Protein AF-A0A963WR46-F1 (afdb_monomer_lite)

Foldseek 3Di:
DDDDDPDDPDDPDDDDDDDDDDDPDDPPDDDDPVVDDADFAQPDADDDPPDDPVVCPVVVVYDHHQQGPVRHGYHPPPPPDDPVVVVVLVVLLVVLVVVLVVVVVCCVVVVDVDADELVVCLNVQQVVLVVDDPPDDDDDDRHNPSND

Radius of gyration: 23.8 Å; chains: 1; bounding box: 68×49×42 Å

Secondary structure (DSSP, 8-state):
-PPPPS-----SSPPP-------S--TTSPP--TTS--PPTT-S----TT--GGGGTTGGGS----B-TTS-B-STT-----HHHHHHHHHHHHHHHHHHHHHHHHHHTTSSS-----TT-HHHHHHHHHHS-TT------TT-GGG-

pLDDT: mean 93.31, std 10.78, range [39.91, 98.62]

Structure (mmCIF, N/CA/C/O backbone):
data_AF-A0A963WR46-F1
#
_entry.id   AF-A0A963WR46-F1
#
loop_
_atom_site.group_PDB
_atom_site.id
_atom_site.type_symbol
_atom_site.label_atom_id
_atom_site.label_alt_id
_atom_site.label_comp_id
_atom_site.label_asym_id
_atom_site.label_entity_id
_atom_site.label_seq_id
_atom_site.pdbx_PDB_ins_code
_atom_site.Cartn_x
_atom_site.Cartn_y
_atom_site.Cartn_z
_atom_site.occupancy
_atom_site.B_iso_or_equiv
_atom_site.auth_seq_id
_atom_site.auth_comp_id
_atom_site.auth_asym_id
_atom_site.auth_atom_id
_atom_site.pdbx_PDB_model_num
ATOM 1 N N . MET A 1 1 ? 32.677 27.075 20.287 1.00 39.91 1 MET A N 1
ATOM 2 C CA . MET A 1 1 ? 33.167 26.805 18.921 1.00 39.91 1 MET A CA 1
ATOM 3 C C . MET A 1 1 ? 34.608 26.369 19.073 1.00 39.91 1 MET A C 1
ATOM 5 O O . MET A 1 1 ? 35.370 27.127 19.649 1.00 39.91 1 MET A O 1
ATOM 9 N N . ALA A 1 2 ? 34.935 25.121 18.740 1.00 45.97 2 ALA A N 1
ATOM 10 C CA . ALA A 1 2 ? 36.314 24.647 18.805 1.00 45.97 2 ALA A CA 1
ATOM 11 C C . ALA A 1 2 ? 36.990 24.978 17.471 1.00 45.97 2 ALA A C 1
ATOM 13 O O . ALA A 1 2 ? 36.489 24.560 16.425 1.00 45.97 2 ALA A O 1
ATOM 14 N N . ASP A 1 3 ? 38.069 25.756 17.521 1.00 59.03 3 ASP A N 1
ATOM 15 C CA . ASP A 1 3 ? 38.855 26.117 16.344 1.00 59.03 3 ASP A CA 1
ATOM 16 C C . ASP A 1 3 ? 39.491 24.874 15.713 1.00 59.03 3 ASP A C 1
ATOM 18 O O . ASP A 1 3 ? 40.048 24.007 16.393 1.00 59.03 3 ASP A O 1
ATOM 22 N N . ARG A 1 4 ? 39.374 24.775 14.386 1.00 56.84 4 ARG A N 1
ATOM 23 C CA . ARG A 1 4 ? 39.978 23.709 13.584 1.00 56.84 4 ARG A CA 1
ATOM 24 C C . ARG A 1 4 ? 41.453 24.071 13.347 1.00 56.84 4 ARG A C 1
ATOM 26 O O . ARG A 1 4 ? 41.710 25.195 12.928 1.00 56.84 4 ARG A O 1
ATOM 33 N N . PRO A 1 5 ? 42.417 23.158 13.566 1.00 58.06 5 PRO A N 1
ATOM 34 C CA . PRO A 1 5 ? 43.822 23.457 13.313 1.00 58.06 5 PRO A CA 1
ATOM 35 C C . PRO A 1 5 ? 44.056 23.695 11.815 1.00 58.06 5 PRO A C 1
ATOM 37 O O . PRO A 1 5 ? 43.728 22.848 10.979 1.00 58.06 5 PRO A O 1
ATOM 40 N N . GLU A 1 6 ? 44.609 24.861 11.485 1.00 58.84 6 GLU A N 1
ATOM 41 C CA . GLU A 1 6 ? 45.119 25.187 10.156 1.00 58.84 6 GLU A CA 1
ATOM 42 C C . GLU A 1 6 ? 46.412 24.403 9.909 1.00 58.84 6 GLU A C 1
ATOM 44 O O . GLU A 1 6 ? 47.399 24.572 10.622 1.00 58.84 6 GLU A O 1
ATOM 49 N N . GLY A 1 7 ? 46.409 23.529 8.900 1.00 61.94 7 GLY A N 1
ATOM 50 C CA . GLY A 1 7 ? 47.624 22.857 8.438 1.00 61.94 7 GLY A CA 1
ATOM 51 C C . GLY A 1 7 ? 47.498 21.344 8.301 1.00 61.94 7 GLY A C 1
ATOM 52 O O . GLY A 1 7 ? 48.087 20.587 9.065 1.00 61.94 7 GLY A O 1
ATOM 53 N N . ALA A 1 8 ? 46.800 20.889 7.263 1.00 56.31 8 ALA A N 1
ATOM 54 C CA . ALA A 1 8 ? 47.053 19.581 6.668 1.00 56.31 8 ALA A CA 1
ATOM 55 C C . ALA A 1 8 ? 47.158 19.783 5.154 1.00 56.31 8 ALA A C 1
ATOM 57 O O . ALA A 1 8 ? 46.289 20.417 4.557 1.00 56.31 8 ALA A O 1
ATOM 58 N N . ALA A 1 9 ? 48.255 19.304 4.562 1.00 60.59 9 ALA A N 1
ATOM 59 C CA . ALA A 1 9 ? 48.566 19.414 3.139 1.00 60.59 9 ALA A CA 1
ATOM 60 C C . ALA A 1 9 ? 47.334 19.136 2.261 1.00 60.59 9 ALA A C 1
ATOM 62 O O . ALA A 1 9 ? 46.598 18.181 2.521 1.00 60.59 9 ALA A O 1
ATOM 63 N N . SER A 1 10 ? 47.111 19.965 1.235 1.00 63.75 10 SER A N 1
ATOM 64 C CA . SER A 1 10 ? 45.966 19.848 0.329 1.00 63.75 10 SER A CA 1
ATOM 65 C C . SER A 1 10 ? 45.982 18.492 -0.379 1.00 63.75 10 SER A C 1
ATOM 67 O O . SER A 1 10 ? 46.637 18.292 -1.401 1.00 63.75 10 SER A O 1
ATOM 69 N N . SER A 1 11 ? 45.272 17.529 0.193 1.00 68.75 11 SER A N 1
ATOM 70 C CA . SER A 1 11 ? 44.935 16.277 -0.463 1.00 68.75 11 SER A CA 1
ATOM 71 C C . SER A 1 11 ? 44.103 16.608 -1.705 1.00 68.75 11 SER A C 1
ATOM 73 O O . SER A 1 11 ? 43.079 17.271 -1.584 1.00 68.75 11 SER A O 1
ATOM 75 N N . ASN A 1 12 ? 44.486 16.109 -2.886 1.00 78.00 12 ASN A N 1
ATOM 76 C CA . ASN A 1 12 ? 43.681 16.213 -4.120 1.00 78.00 12 ASN A CA 1
ATOM 77 C C . ASN A 1 12 ? 42.364 15.410 -4.059 1.00 78.00 12 ASN A C 1
ATOM 79 O O . ASN A 1 12 ? 41.667 15.272 -5.063 1.00 78.00 12 ASN A O 1
ATOM 83 N N . LYS A 1 13 ? 42.030 14.827 -2.902 1.00 79.25 13 LYS A N 1
ATOM 84 C CA . LYS A 1 13 ? 40.766 14.125 -2.693 1.00 79.25 13 LYS A CA 1
ATOM 85 C C . LYS A 1 13 ? 39.682 15.140 -2.322 1.00 79.25 13 LYS A C 1
ATOM 87 O O . LYS A 1 13 ? 39.943 16.002 -1.482 1.00 79.25 13 LYS A O 1
ATOM 92 N N . PRO A 1 14 ? 38.473 15.031 -2.897 1.00 83.94 14 PRO A N 1
ATOM 93 C CA . PRO A 1 14 ? 37.363 15.900 -2.532 1.00 83.94 14 PRO A CA 1
ATOM 94 C C . PRO A 1 14 ? 37.078 15.807 -1.029 1.00 83.94 14 PRO A C 1
ATOM 96 O O . PRO A 1 14 ? 37.208 14.740 -0.421 1.00 83.94 14 PRO A O 1
ATOM 99 N N . ALA A 1 15 ? 36.702 16.936 -0.428 1.00 88.94 15 ALA A N 1
ATOM 100 C CA . ALA A 1 15 ? 36.334 16.986 0.979 1.00 88.94 15 ALA A CA 1
ATOM 101 C C . ALA A 1 15 ? 35.103 16.103 1.238 1.00 88.94 15 ALA A C 1
ATOM 103 O O . ALA A 1 15 ? 34.137 16.133 0.475 1.00 88.94 15 ALA A O 1
ATOM 104 N N . LEU A 1 16 ? 35.134 15.328 2.325 1.00 94.56 16 LEU A N 1
ATOM 105 C CA . LEU A 1 16 ? 33.964 14.573 2.766 1.00 94.56 16 LEU A CA 1
ATOM 106 C C . LEU A 1 16 ? 32.850 15.545 3.166 1.00 94.56 16 LEU A C 1
ATOM 108 O O . LEU A 1 16 ? 33.100 16.529 3.864 1.00 94.56 16 LEU A O 1
ATOM 112 N N . ALA A 1 17 ? 31.624 15.237 2.756 1.00 94.06 17 ALA A N 1
ATOM 113 C CA . ALA A 1 17 ? 30.430 15.989 3.113 1.00 94.06 17 ALA A CA 1
ATOM 114 C C . ALA A 1 17 ? 29.368 15.050 3.697 1.00 94.06 17 ALA A C 1
ATOM 116 O O . ALA A 1 17 ? 29.250 13.895 3.285 1.00 94.06 17 ALA A O 1
ATOM 117 N N . LEU A 1 18 ? 28.590 15.558 4.656 1.00 96.88 18 LEU A N 1
ATOM 118 C CA . LEU A 1 18 ? 27.401 14.876 5.158 1.00 96.88 18 LEU A CA 1
ATOM 119 C C . LEU A 1 18 ? 26.282 15.028 4.127 1.00 96.88 18 LEU A C 1
ATOM 121 O O . LEU A 1 18 ? 25.880 16.146 3.813 1.00 96.88 18 LEU A O 1
ATOM 125 N N . HIS A 1 19 ? 25.765 13.911 3.628 1.00 96.50 19 HIS A N 1
ATOM 126 C CA . HIS A 1 19 ? 24.568 13.908 2.799 1.00 96.50 19 HIS A CA 1
ATOM 127 C C . HIS A 1 19 ? 23.331 13.686 3.674 1.00 96.50 19 HIS A C 1
ATOM 129 O O . HIS A 1 19 ? 23.247 12.685 4.385 1.00 96.50 19 HIS A O 1
ATOM 135 N N . VAL A 1 20 ? 22.373 14.613 3.611 1.00 97.44 20 VAL A N 1
ATOM 136 C CA . VAL A 1 20 ? 21.059 14.492 4.253 1.00 97.44 20 VAL A CA 1
ATOM 137 C C . VAL A 1 20 ? 20.015 14.389 3.138 1.00 97.44 20 VAL A C 1
ATOM 139 O O . VAL A 1 20 ? 19.862 15.355 2.391 1.00 97.44 20 VAL A O 1
ATOM 142 N N . PRO A 1 21 ? 19.321 13.247 2.974 1.00 96.12 21 PRO A N 1
ATOM 143 C CA . PRO A 1 21 ? 18.265 13.122 1.978 1.00 96.12 21 PRO A CA 1
ATOM 144 C C . PRO A 1 21 ? 17.130 14.103 2.255 1.00 96.12 21 PRO A C 1
ATOM 146 O O . PRO A 1 21 ? 16.641 14.210 3.381 1.00 96.12 21 PRO A O 1
ATOM 149 N N . GLU A 1 22 ? 16.678 14.782 1.209 1.00 95.38 22 GLU A N 1
ATOM 150 C CA . GLU A 1 22 ? 15.556 15.707 1.281 1.00 95.38 22 GLU A CA 1
ATOM 151 C C . GLU A 1 22 ? 14.401 15.227 0.396 1.00 95.38 22 GLU A C 1
ATOM 153 O O . GLU A 1 22 ? 14.637 14.634 -0.662 1.00 95.38 22 GLU A O 1
ATOM 158 N N . PRO A 1 23 ? 13.139 15.467 0.797 1.00 94.69 23 PRO A N 1
ATOM 159 C CA . PRO A 1 23 ? 12.014 15.255 -0.099 1.00 94.69 23 PRO A CA 1
ATOM 160 C C . PRO A 1 23 ? 12.148 16.167 -1.322 1.00 94.69 23 PRO A C 1
ATOM 162 O O . PRO A 1 23 ? 12.548 17.324 -1.204 1.00 94.69 23 PRO A O 1
AT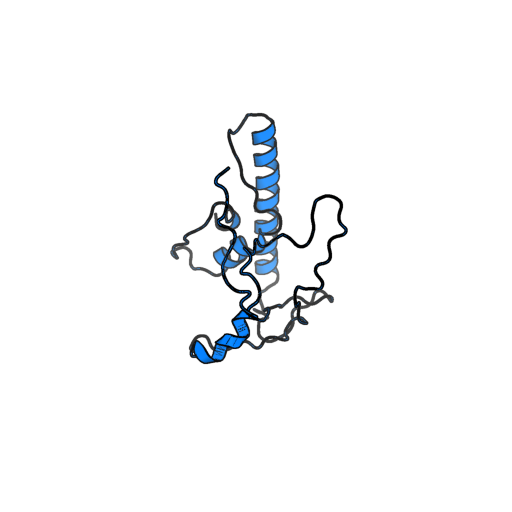OM 165 N N . LYS A 1 24 ? 11.764 15.650 -2.493 1.00 94.00 24 LYS A N 1
ATOM 166 C CA . LYS A 1 24 ? 11.882 16.367 -3.775 1.00 94.00 24 LYS A CA 1
ATOM 167 C C . LYS A 1 24 ? 11.035 17.639 -3.857 1.00 94.00 24 LYS A C 1
ATOM 169 O O . LYS A 1 24 ? 11.377 18.527 -4.625 1.00 94.00 24 LYS A O 1
ATOM 174 N N . TYR A 1 25 ? 9.948 17.699 -3.088 1.00 96.44 25 TYR A N 1
ATOM 175 C CA . TYR A 1 25 ? 8.982 18.797 -3.095 1.00 96.44 25 TYR A CA 1
ATOM 176 C C . TYR A 1 25 ? 8.630 19.194 -1.658 1.00 96.44 25 TYR A C 1
ATOM 178 O O . TYR A 1 25 ? 8.505 18.339 -0.773 1.00 96.44 25 TYR A O 1
ATOM 186 N N . ARG A 1 26 ? 8.462 20.493 -1.426 1.00 96.19 26 ARG A N 1
ATOM 187 C CA . ARG A 1 26 ? 8.093 21.129 -0.156 1.00 96.19 26 ARG A CA 1
ATOM 188 C C . ARG A 1 26 ? 6.724 21.820 -0.281 1.00 96.19 26 ARG A C 1
ATOM 190 O O . ARG A 1 26 ? 6.200 21.967 -1.384 1.00 96.19 26 ARG A O 1
ATOM 197 N N . PRO A 1 27 ? 6.101 22.244 0.837 1.00 97.38 27 PRO A N 1
ATOM 198 C CA . PRO A 1 27 ? 4.863 23.016 0.775 1.00 97.38 27 PRO A CA 1
ATOM 199 C C . PRO A 1 27 ? 5.030 24.281 -0.080 1.00 97.38 27 PRO A C 1
ATOM 201 O O . PRO A 1 27 ? 5.858 25.130 0.237 1.00 97.38 27 PRO A O 1
ATOM 204 N N . GLY A 1 28 ? 4.226 24.400 -1.138 1.00 95.81 28 GLY A N 1
ATOM 205 C CA . GLY A 1 28 ? 4.290 25.501 -2.107 1.00 95.81 28 GLY A CA 1
ATOM 206 C C . GLY A 1 28 ? 4.869 25.111 -3.469 1.00 95.81 28 GLY A C 1
ATOM 207 O O . GLY A 1 28 ? 4.614 25.816 -4.442 1.00 95.81 28 GLY A O 1
ATOM 208 N N . ASP A 1 29 ? 5.566 23.978 -3.565 1.00 96.69 29 ASP A N 1
ATOM 209 C CA . ASP A 1 29 ? 6.107 23.488 -4.833 1.00 96.69 29 ASP A CA 1
ATOM 210 C C . ASP A 1 29 ? 5.029 22.799 -5.682 1.00 96.69 29 ASP A C 1
ATOM 212 O O . ASP A 1 29 ? 4.092 22.180 -5.168 1.00 96.69 29 ASP A O 1
ATOM 216 N N . ALA A 1 30 ? 5.202 22.844 -7.005 1.00 96.00 30 ALA A N 1
ATOM 217 C CA . ALA A 1 30 ? 4.479 21.960 -7.909 1.00 96.00 30 ALA A CA 1
ATOM 218 C C . ALA A 1 30 ? 5.078 20.548 -7.819 1.00 96.00 30 ALA A C 1
ATOM 220 O O . ALA A 1 30 ? 6.266 20.352 -8.075 1.00 96.00 30 ALA A O 1
ATOM 221 N N . VAL A 1 31 ? 4.256 19.569 -7.444 1.00 96.31 31 VAL A N 1
ATOM 222 C CA . VAL A 1 31 ? 4.690 18.179 -7.268 1.00 96.31 31 VAL A CA 1
ATOM 223 C C . VAL A 1 31 ? 4.763 17.466 -8.617 1.00 96.31 31 VAL A C 1
ATOM 225 O O . VAL A 1 31 ? 3.809 17.514 -9.390 1.00 96.31 31 VAL A O 1
ATOM 228 N N . ASP A 1 32 ? 5.865 16.755 -8.863 1.00 95.12 32 ASP A N 1
ATOM 229 C CA . ASP A 1 32 ? 6.053 15.912 -10.045 1.00 95.12 32 ASP A CA 1
ATOM 230 C C . ASP A 1 32 ? 6.472 14.473 -9.667 1.00 95.12 32 ASP A C 1
ATOM 232 O O . ASP A 1 32 ? 7.494 14.205 -9.032 1.00 95.12 32 ASP A O 1
ATOM 236 N N . TYR A 1 33 ? 5.658 13.502 -10.073 1.00 95.06 33 TYR A N 1
ATOM 237 C CA . TYR A 1 33 ? 5.892 12.083 -9.809 1.00 95.06 33 TYR A CA 1
ATOM 238 C C . TYR A 1 33 ? 6.556 11.348 -10.983 1.00 95.06 33 TYR A C 1
ATOM 240 O O . TYR A 1 33 ? 6.675 10.130 -10.924 1.00 95.06 33 TYR A O 1
ATOM 248 N N . SER A 1 34 ? 7.048 12.057 -12.007 1.00 94.31 34 SER A N 1
ATOM 249 C CA . SER A 1 34 ? 7.715 11.492 -13.199 1.00 94.31 34 SER A CA 1
ATOM 250 C C . SER A 1 34 ? 8.894 10.5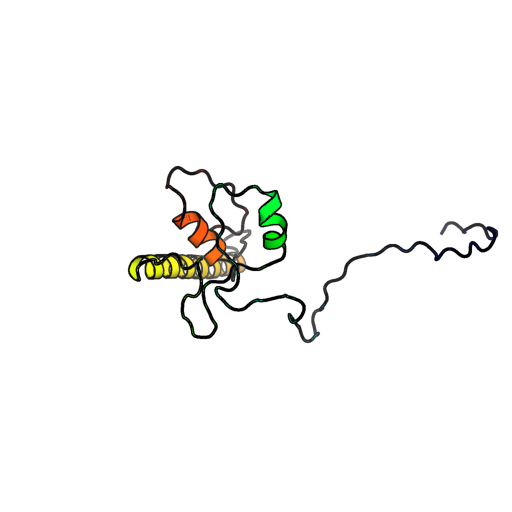61 -12.895 1.00 94.31 34 SER A C 1
ATOM 252 O O . SER A 1 34 ? 9.266 9.716 -13.703 1.00 94.31 34 SER A O 1
ATOM 254 N N . HIS A 1 35 ? 9.482 10.697 -11.709 1.00 91.69 35 HIS A N 1
ATOM 255 C CA . HIS A 1 35 ? 10.556 9.843 -11.225 1.00 91.69 35 HIS A CA 1
ATOM 256 C C . HIS A 1 35 ? 10.102 8.443 -10.785 1.00 91.69 35 HIS A C 1
ATOM 258 O O . HIS A 1 35 ? 10.952 7.587 -10.543 1.00 91.69 35 HIS A O 1
ATOM 264 N N . LEU A 1 36 ? 8.798 8.223 -10.608 1.00 93.56 36 LEU A N 1
ATOM 265 C CA . LEU A 1 36 ? 8.233 6.903 -10.370 1.00 93.56 36 LEU A CA 1
ATOM 266 C C . LEU A 1 36 ? 8.066 6.207 -11.721 1.00 93.56 36 LEU A C 1
ATOM 268 O O . LEU A 1 36 ? 7.324 6.673 -12.583 1.00 93.56 36 LEU A O 1
ATOM 272 N N . ASN A 1 37 ? 8.745 5.078 -11.903 1.00 92.44 37 ASN A N 1
ATOM 273 C CA . ASN A 1 37 ? 8.567 4.255 -13.092 1.00 92.44 37 ASN A CA 1
ATOM 274 C C . ASN A 1 37 ? 7.261 3.457 -12.970 1.00 92.44 37 ASN A C 1
ATOM 276 O O . ASN A 1 37 ? 7.218 2.442 -12.277 1.00 92.44 37 ASN A O 1
ATOM 280 N N . ILE A 1 38 ? 6.197 3.936 -13.615 1.00 95.06 38 ILE A N 1
ATOM 281 C CA . ILE A 1 38 ? 4.895 3.263 -13.647 1.00 95.06 38 ILE A CA 1
ATOM 282 C C . ILE A 1 38 ? 4.740 2.583 -15.018 1.00 95.06 38 ILE A C 1
ATOM 284 O O . ILE A 1 38 ? 4.475 3.271 -16.004 1.00 95.06 38 ILE A O 1
ATOM 288 N N . PRO A 1 39 ? 4.910 1.252 -15.118 1.00 94.94 39 PRO A N 1
ATOM 289 C CA . PRO A 1 39 ? 4.729 0.524 -16.365 1.00 94.94 39 PRO A CA 1
ATOM 290 C C . PRO A 1 39 ? 3.257 0.459 -16.795 1.00 94.94 39 PRO A C 1
ATOM 292 O O . PRO A 1 39 ? 2.320 0.695 -16.019 1.00 94.94 39 PRO A O 1
ATOM 295 N N . GLU A 1 40 ? 3.058 0.073 -18.055 1.00 96.06 40 GLU A N 1
ATOM 296 C CA . GLU A 1 40 ? 1.748 -0.330 -18.561 1.00 96.06 40 GLU A CA 1
ATOM 297 C C . GLU A 1 40 ? 1.190 -1.507 -17.751 1.00 96.06 40 GLU A C 1
ATOM 299 O O . GLU A 1 40 ? 1.926 -2.384 -17.283 1.00 96.06 40 GLU A O 1
ATOM 304 N N . ALA A 1 41 ? -0.131 -1.527 -17.587 1.00 97.88 41 ALA A N 1
ATOM 305 C CA . ALA A 1 41 ? -0.801 -2.622 -16.907 1.00 97.88 41 ALA A CA 1
ATOM 306 C C . ALA A 1 41 ? -0.554 -3.951 -17.638 1.00 97.88 41 ALA A C 1
ATOM 308 O O . ALA A 1 41 ? -0.590 -4.030 -18.862 1.00 97.88 41 ALA A O 1
ATOM 309 N N . GLY A 1 42 ? -0.294 -5.005 -16.871 1.00 97.06 42 GLY A N 1
ATOM 310 C CA . GLY A 1 42 ? -0.039 -6.348 -17.371 1.00 97.06 42 GLY A CA 1
ATOM 311 C C . GLY A 1 42 ? 1.371 -6.593 -17.910 1.00 97.06 42 GLY A C 1
ATOM 312 O O . GLY A 1 42 ? 1.648 -7.714 -18.329 1.00 97.06 42 GLY A O 1
ATOM 313 N N . LYS A 1 43 ? 2.263 -5.590 -17.889 1.00 96.44 43 LYS A N 1
ATOM 314 C CA . LYS A 1 43 ? 3.627 -5.714 -18.427 1.00 96.44 43 LYS A CA 1
ATOM 315 C C . LYS A 1 43 ? 4.500 -6.701 -17.648 1.00 96.44 43 LYS A C 1
ATOM 317 O O . LYS A 1 43 ? 5.283 -7.428 -18.256 1.00 96.44 43 LYS A O 1
ATOM 322 N N . GLN A 1 44 ? 4.390 -6.718 -16.321 1.00 96.25 44 GLN A N 1
ATOM 323 C CA . GLN A 1 44 ? 5.195 -7.608 -15.488 1.00 96.25 44 GLN A CA 1
ATOM 324 C C . GLN A 1 44 ? 4.680 -9.048 -15.590 1.00 96.25 44 GLN A C 1
ATOM 326 O O . GLN A 1 44 ? 3.481 -9.303 -15.446 1.00 96.25 44 GLN A O 1
ATOM 331 N N . ALA A 1 45 ? 5.590 -9.996 -15.817 1.00 95.62 45 ALA A N 1
ATOM 332 C CA . ALA A 1 45 ? 5.264 -11.418 -15.826 1.00 95.62 45 ALA A CA 1
ATOM 333 C C . ALA A 1 45 ? 4.779 -11.883 -14.442 1.00 95.62 45 ALA A C 1
ATOM 335 O O . ALA A 1 45 ? 5.080 -11.255 -13.428 1.00 95.62 45 ALA A O 1
ATOM 336 N N . ARG A 1 46 ? 4.044 -12.995 -14.398 1.00 96.75 46 ARG A N 1
ATOM 337 C CA . ARG A 1 46 ? 3.682 -13.679 -13.154 1.00 96.75 46 ARG A CA 1
ATOM 338 C C . ARG A 1 46 ? 4.515 -14.956 -13.055 1.00 96.75 46 ARG A C 1
ATOM 340 O O . ARG A 1 46 ? 4.240 -15.879 -13.820 1.00 96.75 46 ARG A O 1
ATOM 347 N N . PRO A 1 47 ? 5.553 -14.991 -12.209 1.00 96.50 47 PRO A N 1
ATOM 348 C CA . PRO A 1 47 ? 6.340 -16.192 -12.015 1.00 96.50 47 PRO A CA 1
ATOM 349 C C . PRO A 1 47 ? 5.533 -17.212 -11.203 1.00 96.50 47 PRO A C 1
ATOM 351 O O . PRO A 1 47 ? 4.546 -16.861 -10.552 1.00 96.50 47 PRO A O 1
ATOM 354 N N . ASP A 1 48 ? 5.962 -18.467 -11.264 1.00 96.94 48 ASP A N 1
ATOM 355 C CA . ASP A 1 48 ? 5.430 -19.538 -10.424 1.00 96.94 48 ASP A CA 1
ATOM 356 C C . ASP A 1 48 ? 5.751 -19.270 -8.945 1.00 96.94 48 ASP A C 1
ATOM 358 O O . ASP A 1 48 ? 6.804 -18.712 -8.628 1.00 96.94 48 ASP A O 1
ATOM 362 N N . GLU A 1 49 ? 4.868 -19.665 -8.031 1.00 95.69 49 GLU A N 1
ATOM 363 C CA . GLU A 1 49 ? 5.066 -19.503 -6.586 1.00 95.69 49 GLU A CA 1
ATOM 364 C C . GLU A 1 49 ? 6.305 -20.229 -6.036 1.00 95.69 49 GLU A C 1
ATOM 366 O O . GLU A 1 49 ? 6.782 -19.894 -4.952 1.00 95.69 49 GLU A O 1
ATOM 371 N N . THR A 1 50 ? 6.845 -21.198 -6.779 1.00 97.69 50 THR A N 1
ATOM 372 C CA . THR A 1 50 ? 8.045 -21.963 -6.418 1.00 97.69 50 THR A CA 1
ATOM 373 C C . THR A 1 50 ? 9.342 -21.417 -7.024 1.00 97.69 50 THR A C 1
ATOM 375 O O . THR A 1 50 ? 10.402 -22.017 -6.838 1.00 97.69 50 THR A O 1
ATOM 378 N N . VAL A 1 51 ? 9.288 -20.284 -7.735 1.00 97.62 51 VAL A N 1
ATOM 379 C CA . VAL A 1 51 ? 10.456 -19.653 -8.369 1.00 97.62 51 VAL A CA 1
ATOM 380 C C . VAL A 1 51 ? 11.573 -19.345 -7.363 1.00 97.62 51 VAL A C 1
ATOM 382 O O . VAL A 1 51 ? 11.340 -18.862 -6.253 1.00 97.62 51 VAL A O 1
ATOM 385 N N . GLU A 1 52 ? 12.821 -19.567 -7.773 1.00 97.81 52 GLU A N 1
ATOM 386 C CA . GLU A 1 52 ? 13.983 -19.225 -6.955 1.00 97.81 52 GLU A CA 1
ATOM 387 C C . GLU A 1 52 ? 14.088 -17.699 -6.748 1.00 97.81 52 GLU A C 1
ATOM 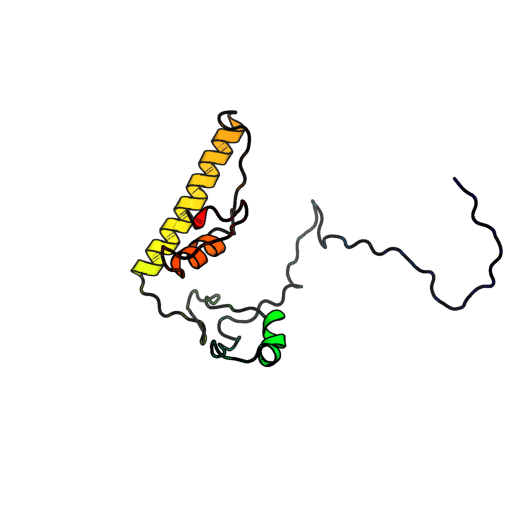389 O O . GLU A 1 52 ? 14.046 -16.940 -7.722 1.00 97.81 52 GLU A O 1
ATOM 394 N N . PRO A 1 53 ? 14.336 -17.205 -5.517 1.00 97.00 53 PRO A N 1
ATOM 395 C CA . PRO A 1 53 ? 14.372 -15.766 -5.228 1.00 97.00 53 PRO A CA 1
ATOM 396 C C . PRO A 1 53 ? 15.345 -14.957 -6.099 1.00 97.00 53 PRO A C 1
ATOM 398 O O . PRO A 1 53 ? 15.091 -13.800 -6.429 1.00 97.00 53 PRO A O 1
ATOM 401 N N . LYS A 1 54 ? 16.464 -15.567 -6.508 1.00 97.12 54 LYS A N 1
ATOM 402 C CA . LYS A 1 54 ? 17.455 -14.938 -7.400 1.00 97.12 54 LYS A CA 1
ATOM 403 C C . LYS A 1 54 ? 16.882 -14.589 -8.780 1.00 97.12 54 LYS A C 1
ATOM 405 O O . LYS A 1 54 ? 17.369 -13.656 -9.412 1.00 97.12 54 LYS A O 1
ATOM 410 N N . GLU A 1 55 ? 15.874 -15.323 -9.247 1.00 96.69 55 GLU A N 1
ATOM 411 C CA . GLU A 1 55 ? 15.271 -15.151 -10.574 1.00 96.69 55 GLU A CA 1
ATOM 412 C C . GLU A 1 55 ? 14.256 -14.001 -10.596 1.00 96.69 55 GLU A C 1
ATOM 414 O O . GLU A 1 55 ? 14.027 -13.399 -11.642 1.00 96.69 55 GLU A O 1
ATOM 419 N N . ILE A 1 56 ? 13.720 -13.630 -9.429 1.00 96.56 56 ILE A N 1
ATOM 420 C CA . ILE A 1 56 ? 12.790 -12.505 -9.256 1.00 96.56 56 ILE A CA 1
ATOM 421 C C . ILE A 1 56 ? 13.463 -11.243 -8.700 1.00 96.56 56 ILE A C 1
ATOM 423 O O . ILE A 1 56 ? 12.787 -10.273 -8.372 1.00 96.56 56 ILE A O 1
ATOM 427 N N . ALA A 1 57 ? 14.797 -11.200 -8.626 1.00 96.31 57 ALA A N 1
ATOM 428 C CA . ALA A 1 57 ? 15.521 -10.039 -8.100 1.00 96.31 57 ALA A CA 1
ATOM 429 C C . ALA A 1 57 ? 15.196 -8.739 -8.861 1.00 96.31 57 ALA A C 1
ATOM 431 O O . ALA A 1 57 ? 15.101 -7.670 -8.261 1.00 96.31 57 ALA A O 1
ATOM 432 N N . SER A 1 58 ? 14.980 -8.824 -10.176 1.00 94.19 58 SER A N 1
ATOM 433 C CA . SER A 1 58 ? 14.574 -7.682 -11.001 1.00 94.19 58 SER A CA 1
ATOM 434 C C . SER A 1 58 ? 13.146 -7.200 -10.715 1.00 94.19 58 SER A C 1
ATOM 436 O O . SER A 1 58 ? 12.869 -6.018 -10.900 1.00 94.19 58 SER A O 1
ATOM 438 N N . PHE A 1 59 ? 12.258 -8.068 -10.220 1.00 94.25 59 PHE A N 1
ATOM 439 C CA . PHE A 1 59 ? 10.844 -7.757 -9.975 1.00 94.25 59 PHE A CA 1
ATOM 440 C C . PHE A 1 59 ? 10.687 -6.765 -8.819 1.00 94.25 59 PHE A C 1
ATOM 442 O O . PHE A 1 59 ? 9.781 -5.939 -8.834 1.00 94.25 59 PHE A O 1
ATOM 449 N N . ALA A 1 60 ? 11.619 -6.778 -7.859 1.00 93.88 60 ALA A N 1
ATOM 450 C CA . ALA A 1 60 ? 11.667 -5.813 -6.759 1.00 93.88 60 ALA A CA 1
ATOM 451 C C . ALA A 1 60 ? 11.887 -4.356 -7.222 1.00 93.88 60 ALA A C 1
ATOM 453 O O . ALA A 1 60 ? 11.657 -3.426 -6.450 1.00 93.88 60 ALA A O 1
ATOM 454 N N . TYR A 1 61 ? 12.336 -4.158 -8.465 1.00 94.38 61 TYR A N 1
ATOM 455 C CA . TYR A 1 61 ? 12.571 -2.848 -9.076 1.00 94.38 61 TYR A CA 1
ATOM 456 C C . TYR A 1 61 ? 11.552 -2.509 -10.177 1.00 94.38 61 TYR A C 1
ATOM 458 O O . TYR A 1 61 ? 11.734 -1.528 -10.899 1.00 94.38 61 TYR A O 1
ATOM 466 N N . ASP A 1 62 ? 10.490 -3.307 -10.307 1.00 94.81 62 ASP A N 1
ATOM 467 C CA . ASP A 1 62 ? 9.379 -3.098 -11.238 1.00 94.81 62 ASP A CA 1
ATOM 468 C C . ASP A 1 62 ? 8.037 -3.050 -10.475 1.00 94.81 62 ASP A C 1
ATOM 470 O O . ASP A 1 62 ? 7.991 -3.221 -9.257 1.00 94.81 62 ASP A O 1
ATOM 474 N N . LEU A 1 63 ? 6.925 -2.795 -11.171 1.00 96.38 63 LEU A N 1
ATOM 475 C CA . LEU A 1 63 ? 5.592 -2.681 -10.571 1.00 96.38 63 LEU A CA 1
ATOM 476 C C . LEU A 1 63 ? 4.597 -3.680 -11.169 1.00 96.38 63 LEU A C 1
ATOM 478 O O . LEU A 1 63 ? 4.351 -3.692 -12.378 1.00 96.38 63 LEU A O 1
ATOM 482 N N . ILE A 1 64 ? 3.972 -4.485 -10.305 1.00 96.81 64 ILE A N 1
ATOM 483 C CA . ILE A 1 64 ? 2.837 -5.323 -10.695 1.00 96.81 64 ILE A CA 1
ATOM 484 C C . ILE A 1 64 ? 1.606 -4.423 -10.771 1.00 96.81 64 ILE A C 1
ATOM 486 O O . ILE A 1 64 ? 1.170 -3.850 -9.773 1.00 96.81 64 ILE A O 1
ATOM 490 N N . ARG A 1 65 ? 1.030 -4.307 -11.967 1.00 97.62 65 ARG A N 1
ATOM 491 C CA . ARG A 1 65 ? -0.159 -3.496 -12.233 1.00 97.62 65 ARG A CA 1
ATOM 492 C C . ARG A 1 65 ? -1.131 -4.285 -13.099 1.00 97.62 65 ARG A C 1
ATOM 494 O O . ARG A 1 65 ? -0.741 -4.746 -14.163 1.00 97.62 65 ARG A O 1
ATOM 501 N N . VAL A 1 66 ? -2.387 -4.410 -12.667 1.00 97.81 66 VAL A N 1
ATOM 502 C CA . VAL A 1 66 ? -3.435 -5.154 -13.400 1.00 97.81 66 VAL A CA 1
ATOM 503 C C . VAL A 1 66 ? -4.420 -4.220 -14.098 1.00 97.81 66 VAL A C 1
ATOM 505 O O . VAL A 1 66 ? -4.741 -4.434 -15.262 1.00 97.81 66 VAL A O 1
ATOM 508 N N . LEU A 1 67 ? -4.899 -3.180 -13.412 1.00 97.31 67 LEU A N 1
ATOM 509 C CA . LEU A 1 67 ? -5.882 -2.252 -13.972 1.00 97.31 67 LEU A CA 1
ATOM 510 C C . LEU A 1 67 ? -5.193 -1.199 -14.856 1.00 97.31 67 LEU A C 1
ATOM 512 O O . LEU A 1 67 ? -4.329 -0.445 -14.388 1.00 97.31 67 LEU A O 1
ATOM 516 N N . GLY A 1 68 ? -5.570 -1.173 -16.135 1.00 96.88 68 GLY A N 1
ATOM 517 C CA . GLY A 1 68 ? -5.106 -0.198 -17.122 1.00 96.88 68 GLY A CA 1
ATOM 518 C C . GLY A 1 68 ? -5.882 1.117 -17.076 1.00 96.88 68 GLY A C 1
ATOM 519 O O . GLY A 1 68 ? -6.906 1.231 -16.402 1.00 96.88 68 GLY A O 1
ATOM 520 N N . ASP A 1 69 ? -5.409 2.108 -17.832 1.00 96.38 69 ASP A N 1
ATOM 521 C CA . ASP A 1 69 ? -6.074 3.418 -17.953 1.00 96.38 69 ASP A CA 1
ATOM 522 C C . ASP A 1 69 ? -7.418 3.330 -18.706 1.00 96.38 69 ASP A C 1
ATOM 524 O O . ASP A 1 69 ? -8.249 4.233 -18.638 1.00 96.38 69 ASP A O 1
ATOM 528 N N . ASP A 1 70 ? -7.670 2.206 -19.382 1.00 97.06 70 ASP A N 1
ATOM 529 C CA . ASP A 1 70 ? -8.944 1.855 -20.012 1.00 97.06 70 ASP A CA 1
ATOM 530 C C . ASP A 1 70 ? -9.957 1.219 -19.039 1.00 97.06 70 ASP A C 1
ATOM 532 O O . ASP A 1 70 ? -11.045 0.814 -19.456 1.00 97.06 70 ASP A O 1
ATOM 536 N N . ASN A 1 71 ? -9.619 1.142 -17.747 1.00 95.31 71 ASN A N 1
ATOM 537 C CA . ASN A 1 71 ? -10.398 0.487 -16.693 1.00 95.31 71 ASN A CA 1
ATOM 538 C C . ASN A 1 71 ? -10.637 -1.013 -16.934 1.00 95.31 71 ASN A C 1
ATOM 540 O O . ASN A 1 71 ? -11.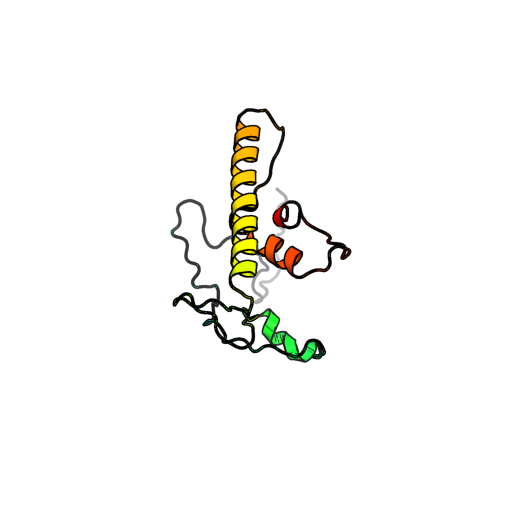634 -1.568 -16.463 1.00 95.31 71 ASN A O 1
ATOM 544 N N . ARG A 1 72 ? -9.737 -1.688 -17.659 1.00 96.31 72 ARG A N 1
ATOM 545 C CA . ARG A 1 72 ? -9.772 -3.143 -17.855 1.00 96.31 72 ARG A CA 1
ATOM 546 C C . ARG A 1 72 ? -8.594 -3.820 -17.168 1.00 96.31 72 ARG A C 1
ATOM 548 O O . ARG A 1 72 ? -7.575 -3.192 -16.888 1.00 96.31 72 ARG A O 1
ATOM 555 N N . ALA A 1 73 ? -8.765 -5.102 -16.859 1.00 97.38 73 ALA A N 1
ATOM 556 C CA . ALA A 1 73 ? -7.706 -5.934 -16.310 1.00 97.38 73 ALA A CA 1
ATOM 557 C C . ALA A 1 73 ? -6.804 -6.458 -17.437 1.00 97.38 73 ALA A C 1
ATOM 559 O O . ALA A 1 73 ? -7.301 -6.929 -18.463 1.00 97.38 73 ALA A O 1
ATOM 560 N N . HIS A 1 74 ? -5.489 -6.385 -17.231 1.00 97.75 74 HIS A N 1
ATOM 561 C CA . HIS A 1 74 ? -4.471 -6.767 -18.209 1.00 97.75 74 HIS A CA 1
ATOM 562 C C . HIS A 1 74 ? -3.432 -7.715 -17.612 1.00 97.75 74 HIS A C 1
ATOM 564 O O . HIS A 1 74 ? -3.105 -7.655 -16.425 1.00 97.75 74 HIS A O 1
ATOM 570 N N . GLY A 1 75 ? -2.853 -8.539 -18.486 1.00 97.19 75 GLY A N 1
ATOM 571 C CA . GLY A 1 75 ? -1.694 -9.375 -18.187 1.00 97.19 75 GLY A CA 1
ATOM 572 C C . GLY A 1 75 ? -1.965 -10.593 -17.297 1.00 97.19 75 GLY A C 1
ATOM 573 O O . GLY A 1 75 ? -3.110 -10.922 -16.983 1.00 97.19 75 GLY A O 1
ATOM 574 N N . PRO A 1 76 ? -0.892 -11.297 -16.902 1.00 97.38 76 PRO A N 1
ATOM 575 C CA . PRO A 1 76 ? -0.983 -12.601 -16.241 1.00 97.38 76 PRO A CA 1
ATOM 576 C C . PRO A 1 76 ? -1.379 -12.518 -14.756 1.00 97.38 76 PRO A C 1
ATOM 578 O O . PRO A 1 76 ? -1.680 -13.533 -14.128 1.00 97.38 76 PRO A O 1
ATOM 581 N N . TRP A 1 77 ? -1.379 -11.311 -14.189 1.00 97.44 77 TRP A N 1
ATOM 582 C CA . TRP A 1 77 ? -1.766 -11.048 -12.805 1.00 97.44 77 TRP A CA 1
ATOM 583 C C . TRP A 1 77 ? -3.265 -10.796 -12.618 1.00 97.44 77 TRP A C 1
ATOM 585 O O . TRP A 1 77 ? -3.696 -10.650 -11.479 1.00 97.44 77 TRP A O 1
ATOM 595 N N . ASP A 1 78 ? -4.065 -10.757 -13.691 1.00 97.25 78 ASP A N 1
ATOM 596 C CA . ASP A 1 78 ? -5.523 -10.670 -13.574 1.00 97.25 78 ASP A CA 1
ATOM 597 C C . ASP A 1 78 ? -6.073 -11.895 -12.811 1.00 97.25 78 ASP A C 1
ATOM 599 O O . ASP A 1 78 ? -5.991 -13.017 -13.325 1.00 97.25 78 ASP A O 1
ATOM 603 N N . PRO A 1 79 ? -6.642 -11.708 -11.603 1.00 94.12 79 PRO A N 1
ATOM 604 C CA . PRO A 1 79 ? -7.089 -12.810 -10.758 1.00 94.12 79 PRO A CA 1
ATOM 605 C C . PRO A 1 79 ? -8.403 -13.446 -11.233 1.00 94.12 79 PRO A C 1
ATOM 607 O O . PRO A 1 79 ? -8.824 -14.442 -10.652 1.00 94.12 79 PRO A O 1
ATOM 610 N N . LYS A 1 80 ? -9.065 -12.886 -12.260 1.00 96.19 80 LYS A N 1
ATOM 611 C CA . LYS A 1 80 ? -10.347 -13.381 -12.796 1.00 96.19 80 LYS A CA 1
ATOM 612 C C . LYS A 1 80 ? -11.447 -13.503 -11.733 1.00 96.19 80 LYS A C 1
ATOM 614 O O . LYS A 1 80 ? -12.290 -14.394 -11.808 1.00 96.19 80 LYS A O 1
ATOM 619 N N . LEU A 1 81 ? -11.442 -12.592 -10.758 1.00 95.94 81 LEU A N 1
ATOM 620 C CA . LEU A 1 81 ? -12.474 -12.519 -9.724 1.00 95.94 81 LEU A CA 1
ATOM 621 C C . LEU A 1 81 ? -13.830 -12.178 -10.341 1.00 95.94 81 LEU A C 1
ATOM 623 O O . LEU A 1 81 ? -13.927 -11.370 -11.270 1.00 95.94 81 LEU A O 1
ATOM 627 N N . ASP A 1 82 ? -14.887 -12.765 -9.792 1.00 97.19 82 ASP A N 1
ATOM 628 C CA . ASP A 1 82 ? -16.246 -12.428 -10.179 1.00 97.19 82 ASP A CA 1
ATOM 629 C C . ASP A 1 82 ? -16.637 -11.021 -9.686 1.00 97.19 82 ASP A C 1
ATOM 631 O O . ASP A 1 82 ? -16.050 -10.438 -8.766 1.00 97.19 82 ASP A O 1
ATOM 635 N N . ALA A 1 83 ? -17.668 -10.460 -10.315 1.00 97.12 83 ALA A N 1
ATOM 636 C CA . ALA A 1 83 ? -18.106 -9.101 -10.031 1.00 97.12 83 ALA A CA 1
ATOM 637 C C . ALA A 1 83 ? -18.634 -8.914 -8.597 1.00 97.12 83 ALA A C 1
ATOM 639 O O . ALA A 1 83 ? -18.545 -7.805 -8.067 1.00 97.12 83 ALA A O 1
ATOM 640 N N . ASP A 1 84 ? -19.185 -9.948 -7.962 1.00 98.31 84 ASP A N 1
ATOM 641 C CA . ASP A 1 84 ? -19.745 -9.842 -6.614 1.00 98.31 84 ASP A CA 1
ATOM 642 C C . ASP A 1 84 ? -18.646 -9.850 -5.550 1.00 98.31 84 ASP A C 1
ATOM 644 O O . ASP A 1 84 ? -18.711 -9.062 -4.596 1.00 98.31 84 ASP A O 1
ATOM 648 N N . THR A 1 85 ? -17.574 -10.614 -5.766 1.00 97.56 85 THR A N 1
ATOM 649 C CA . THR A 1 85 ? -16.345 -10.512 -4.968 1.00 97.56 85 THR A CA 1
ATOM 650 C C . THR A 1 85 ? -15.750 -9.105 -5.062 1.00 97.56 85 THR A C 1
ATOM 652 O O . THR A 1 85 ? -15.519 -8.457 -4.036 1.00 97.56 85 THR A O 1
ATOM 655 N N . LEU A 1 86 ? -15.600 -8.558 -6.275 1.00 97.31 86 LEU A N 1
ATOM 656 C CA . LEU A 1 86 ? -15.078 -7.198 -6.478 1.00 97.31 86 LEU A CA 1
ATOM 657 C C . LEU A 1 86 ? -15.961 -6.120 -5.823 1.00 97.31 86 LEU A C 1
ATOM 659 O O . LEU A 1 86 ? -15.453 -5.173 -5.216 1.00 97.31 86 LEU A O 1
ATOM 663 N N . ARG A 1 87 ? -17.292 -6.260 -5.888 1.00 98.50 87 ARG A N 1
ATOM 664 C CA . ARG A 1 87 ? -18.232 -5.359 -5.193 1.00 98.50 87 ARG A CA 1
ATOM 665 C C . ARG A 1 87 ? -18.100 -5.443 -3.678 1.00 98.50 87 ARG A C 1
ATOM 667 O O . ARG A 1 87 ? -18.236 -4.420 -3.006 1.00 98.50 87 ARG A O 1
ATOM 674 N N . THR A 1 88 ? -17.841 -6.631 -3.143 1.00 98.38 88 THR A N 1
ATOM 675 C CA . THR A 1 88 ? -17.611 -6.833 -1.709 1.00 98.38 88 THR A CA 1
ATOM 676 C C . THR A 1 88 ? -16.328 -6.135 -1.266 1.00 98.38 88 THR A C 1
ATOM 678 O O . THR A 1 88 ? -16.370 -5.339 -0.328 1.00 98.38 88 THR A O 1
ATOM 681 N N . MET A 1 89 ? -15.228 -6.309 -2.007 1.00 98.06 89 MET A N 1
ATOM 682 C CA . MET A 1 89 ? -13.973 -5.581 -1.768 1.00 98.06 89 MET A CA 1
ATOM 683 C C . MET A 1 89 ? -14.189 -4.061 -1.799 1.00 98.06 89 MET A C 1
ATOM 685 O O . MET A 1 89 ? -13.758 -3.348 -0.893 1.00 98.06 89 MET A O 1
ATOM 689 N N . LEU A 1 90 ? -14.911 -3.551 -2.804 1.00 98.25 90 LEU A N 1
ATOM 690 C CA . LEU A 1 90 ? -15.222 -2.124 -2.917 1.00 98.25 90 LEU A CA 1
ATOM 691 C C . LEU A 1 90 ? -16.055 -1.608 -1.740 1.00 98.25 90 LEU A C 1
ATOM 693 O O . LEU A 1 90 ? -15.785 -0.524 -1.221 1.00 98.25 90 LEU A O 1
ATOM 697 N N . ARG A 1 91 ? -17.050 -2.382 -1.296 1.00 98.50 91 ARG A N 1
ATOM 698 C CA . ARG A 1 91 ? -17.864 -2.041 -0.125 1.00 98.50 91 ARG A CA 1
ATOM 699 C C . ARG A 1 91 ? -17.005 -1.943 1.133 1.00 98.50 91 ARG A C 1
ATOM 701 O O . ARG A 1 91 ? -17.180 -0.991 1.889 1.00 98.50 91 ARG A O 1
ATOM 708 N N . ASN A 1 92 ? -16.070 -2.870 1.327 1.00 98.31 92 ASN A N 1
ATOM 709 C CA . ASN A 1 92 ? -15.160 -2.863 2.472 1.00 98.31 92 ASN A CA 1
ATOM 710 C C . ASN A 1 92 ? -14.234 -1.638 2.435 1.00 98.31 92 ASN A C 1
ATOM 712 O O . ASN A 1 92 ? -14.151 -0.909 3.420 1.00 98.31 92 ASN A O 1
ATOM 716 N N . MET A 1 93 ? -13.639 -1.319 1.280 1.00 98.62 93 MET A N 1
ATOM 717 C CA . MET A 1 93 ? -12.827 -0.103 1.117 1.00 98.62 93 MET A CA 1
ATOM 718 C C . MET A 1 93 ? -13.623 1.177 1.424 1.00 98.62 93 MET A C 1
ATOM 720 O O . MET A 1 93 ? -13.144 2.069 2.128 1.00 98.62 93 MET A O 1
ATOM 724 N N . ALA A 1 94 ? -14.865 1.267 0.937 1.00 98.56 94 ALA A N 1
ATOM 725 C CA . ALA A 1 94 ? -15.742 2.402 1.214 1.00 98.56 94 ALA A CA 1
ATOM 726 C C . ALA A 1 94 ? -16.136 2.489 2.700 1.00 98.56 94 ALA A C 1
ATOM 728 O O . ALA A 1 94 ? -16.202 3.588 3.254 1.00 98.56 94 ALA A O 1
ATOM 729 N N . MET A 1 95 ? -16.365 1.346 3.353 1.00 98.38 95 MET A N 1
ATOM 730 C CA . MET A 1 95 ? -16.666 1.272 4.783 1.00 98.38 95 MET A CA 1
ATOM 731 C C . MET A 1 95 ? -15.501 1.800 5.620 1.00 98.38 95 MET A C 1
ATOM 733 O O . MET A 1 95 ? -15.716 2.655 6.479 1.00 98.38 95 MET A O 1
ATOM 737 N N . VAL A 1 96 ? -14.274 1.355 5.329 1.00 98.19 96 VAL A N 1
ATOM 738 C CA . VAL A 1 96 ? -13.052 1.813 6.008 1.00 98.19 96 VAL A CA 1
ATOM 739 C C . VAL A 1 96 ? -12.919 3.330 5.907 1.00 98.19 96 VAL A C 1
ATOM 741 O O . VAL A 1 96 ? -12.759 4.009 6.921 1.00 98.19 96 VAL A O 1
ATOM 744 N N . AR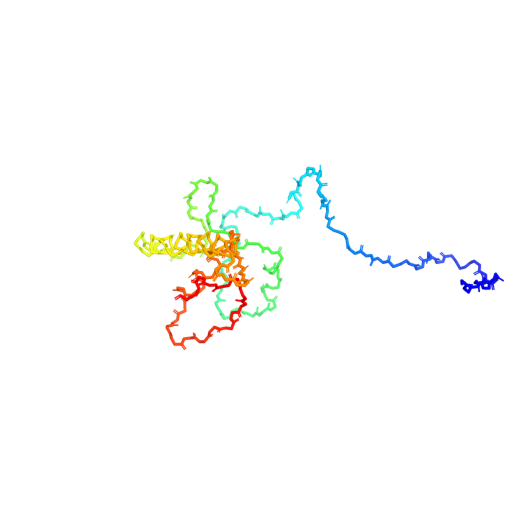G A 1 97 ? -13.089 3.892 4.705 1.00 98.31 97 ARG A N 1
ATOM 745 C CA . ARG A 1 97 ? -13.035 5.346 4.499 1.00 98.31 97 ARG A CA 1
ATOM 746 C C . ARG A 1 97 ? -14.121 6.092 5.279 1.00 98.31 97 ARG A C 1
ATOM 748 O O . ARG A 1 97 ? -13.841 7.108 5.916 1.00 98.31 97 ARG A O 1
ATOM 755 N N . ALA A 1 98 ? -15.356 5.592 5.262 1.00 98.25 98 ALA A N 1
ATOM 756 C CA . ALA A 1 98 ? -16.463 6.204 5.995 1.00 98.25 98 ALA A CA 1
ATOM 757 C C . ALA A 1 98 ? -16.243 6.158 7.518 1.00 98.25 98 ALA A C 1
ATOM 759 O O . ALA A 1 98 ? -16.564 7.118 8.228 1.00 98.25 98 ALA A O 1
ATOM 760 N N . PHE A 1 99 ? -15.678 5.060 8.022 1.00 97.94 99 PHE A N 1
ATOM 761 C CA . PHE A 1 99 ? -15.302 4.913 9.422 1.00 97.94 99 PHE A CA 1
ATOM 762 C C . PHE A 1 99 ? -14.193 5.902 9.807 1.00 97.94 99 PHE A C 1
ATOM 764 O O . PHE A 1 99 ? -14.360 6.661 10.766 1.00 97.94 99 PHE A O 1
ATOM 771 N N . ASP A 1 100 ? -13.134 5.992 8.999 1.00 97.56 100 ASP A N 1
ATOM 772 C CA . ASP A 1 100 ? -12.026 6.934 9.181 1.00 97.56 100 ASP A CA 1
ATOM 773 C C . ASP A 1 100 ? -12.493 8.388 9.279 1.00 97.56 100 ASP A C 1
ATOM 775 O O . ASP A 1 100 ? -12.037 9.157 10.132 1.00 97.56 100 ASP A O 1
ATOM 779 N N . GLU A 1 101 ? -13.422 8.793 8.415 1.00 97.56 101 GLU A N 1
ATOM 780 C CA . GLU A 1 101 ? -13.979 10.141 8.445 1.00 97.56 101 GLU A CA 1
ATOM 781 C C . GLU A 1 101 ? -14.768 10.417 9.725 1.00 97.56 101 GLU A C 1
ATOM 783 O O . GLU A 1 101 ? -14.621 11.490 10.323 1.00 97.56 101 GLU A O 1
ATOM 788 N N . ARG A 1 102 ? -15.594 9.463 10.166 1.00 97.62 102 ARG A N 1
ATOM 789 C CA . ARG A 1 102 ? -16.393 9.602 11.390 1.00 97.62 102 ARG A CA 1
ATOM 790 C C . ARG A 1 102 ? -15.512 9.661 12.628 1.00 97.62 102 ARG A C 1
ATOM 792 O O . ARG A 1 102 ? -15.698 10.558 13.452 1.00 97.62 102 ARG A O 1
ATOM 799 N N . MET A 1 103 ? -14.540 8.765 12.742 1.00 97.81 103 MET A N 1
ATOM 800 C CA . MET A 1 103 ? -13.638 8.718 13.889 1.00 97.81 103 MET A CA 1
ATOM 801 C C . MET A 1 103 ? -12.746 9.952 13.964 1.00 97.81 103 MET A C 1
ATOM 803 O O . MET A 1 103 ? -12.601 10.543 15.035 1.00 97.81 103 MET A O 1
ATOM 807 N N . PHE A 1 104 ? -12.244 10.432 12.825 1.00 96.94 104 PHE A N 1
ATOM 808 C CA . PHE A 1 104 ? -11.482 11.676 12.785 1.00 96.94 104 PHE A CA 1
ATOM 809 C C . PHE A 1 104 ? -12.322 12.892 13.201 1.00 96.94 104 PHE A C 1
ATOM 811 O O . PHE A 1 104 ? -11.846 13.751 13.942 1.00 96.94 104 PHE A O 1
ATOM 818 N N . ARG A 1 105 ? -13.597 12.966 12.793 1.00 97.69 105 ARG A N 1
ATOM 819 C CA . ARG A 1 105 ? -14.520 14.007 13.286 1.00 97.69 105 ARG A CA 1
ATOM 820 C C . ARG A 1 105 ? -14.773 13.872 14.788 1.00 97.69 105 ARG A C 1
ATOM 822 O O . ARG A 1 105 ? -14.800 14.883 15.484 1.00 97.69 105 ARG A O 1
ATOM 829 N N . GLY A 1 106 ? -14.925 12.648 15.294 1.00 97.94 106 GLY A N 1
ATOM 830 C CA . GLY A 1 106 ? -15.036 12.373 16.727 1.00 97.94 106 GLY A CA 1
ATOM 831 C C . GLY A 1 106 ? -13.818 12.870 17.508 1.00 97.94 106 GLY A C 1
ATOM 832 O O . GLY A 1 106 ? -13.980 13.507 18.547 1.00 97.94 106 GLY A O 1
ATOM 833 N N . GLN A 1 107 ? -12.616 12.672 16.962 1.00 98.00 107 GLN A N 1
ATOM 834 C CA . GLN A 1 107 ? -11.366 13.168 17.540 1.00 98.00 107 GLN A CA 1
ATOM 835 C C . GLN A 1 107 ? -11.355 14.699 17.611 1.00 98.00 107 GLN A C 1
ATOM 837 O O . GLN A 1 107 ? -11.085 15.268 18.665 1.00 98.00 107 GLN A O 1
ATOM 842 N N . ARG A 1 108 ? -11.761 15.381 16.532 1.00 97.69 108 ARG A N 1
ATOM 843 C CA . ARG A 1 108 ? -11.881 16.851 16.509 1.00 97.69 108 ARG A CA 1
ATOM 844 C C . ARG A 1 108 ? -12.911 17.405 17.496 1.00 97.69 108 ARG A C 1
ATOM 846 O O . ARG A 1 108 ? -12.793 18.553 17.904 1.00 97.69 108 ARG A O 1
ATOM 853 N N . GLN A 1 109 ? -13.905 16.604 17.874 1.00 98.12 109 GLN A N 1
ATOM 854 C CA . GLN A 1 109 ? -14.914 16.947 18.881 1.00 98.12 109 GLN A CA 1
ATOM 855 C C . GLN A 1 109 ? -14.500 16.550 20.309 1.00 98.12 109 GLN A C 1
ATOM 857 O O . GLN A 1 109 ? -15.306 16.687 21.224 1.00 98.12 109 GLN A O 1
ATOM 862 N N . GLY A 1 110 ? -13.290 16.013 20.511 1.00 97.38 110 GLY A N 1
ATOM 863 C CA . GLY A 1 110 ? -12.816 15.547 21.818 1.00 97.38 110 GLY A CA 1
ATOM 864 C C . GLY A 1 110 ? -13.487 14.262 22.318 1.00 97.38 110 GLY A C 1
ATOM 865 O O . GLY A 1 110 ? -13.331 13.909 23.481 1.00 97.38 110 GLY A O 1
ATOM 866 N N . LYS A 1 111 ? -14.229 13.547 21.460 1.00 97.75 111 LYS A N 1
ATOM 867 C CA . LYS A 1 111 ? -14.900 12.280 21.816 1.00 97.75 111 LYS A CA 1
ATOM 868 C C . LYS A 1 111 ? -13.939 11.092 21.868 1.00 97.75 111 LYS A C 1
ATOM 870 O O . LYS A 1 111 ? -14.241 10.089 22.499 1.00 97.75 111 LYS A O 1
ATOM 875 N N . THR A 1 112 ? -12.800 11.203 21.191 1.00 95.69 112 THR A N 1
ATOM 876 C CA . THR A 1 112 ? -11.662 10.285 21.305 1.00 95.69 112 THR A CA 1
ATOM 877 C C . THR A 1 112 ? -10.383 11.106 21.415 1.00 95.69 112 THR A C 1
ATOM 879 O O . THR A 1 112 ? -10.298 12.200 20.853 1.00 95.69 112 THR A O 1
ATOM 882 N N . SER A 1 113 ? -9.395 10.593 22.143 1.00 96.44 113 SER A N 1
ATOM 883 C CA . SER A 1 113 ? -8.114 11.270 22.349 1.00 96.44 113 SER A CA 1
ATOM 884 C C . SER A 1 113 ? -7.282 11.323 21.065 1.00 96.44 113 SER A C 1
ATOM 886 O O . SER A 1 113 ? -6.693 12.357 20.743 1.00 96.44 113 SER A O 1
ATOM 888 N N . PHE A 1 114 ? -7.252 10.228 20.304 1.00 96.69 114 PHE A N 1
ATOM 889 C CA . PHE A 1 114 ? -6.341 10.048 19.178 1.00 96.69 114 PHE A CA 1
ATOM 890 C C . PHE A 1 114 ? -6.933 9.114 18.111 1.00 96.69 114 PHE A C 1
ATOM 892 O O . PHE A 1 114 ? -7.671 8.183 18.431 1.00 96.69 114 PHE A O 1
ATOM 899 N N . TYR A 1 115 ? -6.626 9.373 16.834 1.00 97.06 115 TYR A N 1
ATOM 900 C CA . TYR A 1 115 ? -7.052 8.538 15.706 1.00 97.06 115 TYR A CA 1
ATOM 901 C C . TYR A 1 115 ? -6.112 8.692 14.499 1.00 97.06 115 TYR A C 1
ATOM 903 O O . TYR A 1 115 ? -5.657 9.803 14.218 1.00 97.06 115 TYR A O 1
ATOM 911 N N . MET A 1 116 ? -5.873 7.604 13.756 1.00 96.06 116 MET A N 1
ATOM 912 C CA . MET A 1 116 ? -5.073 7.585 12.523 1.00 96.06 116 MET A CA 1
ATOM 913 C C . MET A 1 116 ? -5.900 7.075 11.344 1.00 96.06 116 MET A C 1
ATOM 915 O O . MET A 1 116 ? -6.631 6.101 11.471 1.00 96.06 116 MET A O 1
ATOM 919 N N . LYS A 1 117 ? -5.775 7.744 10.195 1.00 96.12 117 LYS A N 1
ATOM 920 C CA . LYS A 1 117 ? -6.447 7.359 8.947 1.00 96.12 117 LYS A CA 1
ATOM 921 C C . LYS A 1 117 ? -5.542 6.506 8.064 1.00 96.12 117 LYS A C 1
ATOM 923 O O . LYS A 1 117 ? -4.322 6.651 8.137 1.00 96.12 117 LYS A O 1
ATOM 928 N N . CYS A 1 118 ? -6.147 5.752 7.153 1.00 97.12 118 CYS A N 1
ATOM 929 C CA . CYS A 1 118 ? -5.487 5.052 6.047 1.00 97.12 118 CYS A CA 1
ATOM 930 C C . CYS A 1 118 ? -6.033 5.498 4.672 1.00 97.12 118 CYS A C 1
ATOM 932 O O . CYS A 1 118 ? -6.127 4.708 3.735 1.00 97.12 118 CYS A O 1
ATOM 934 N N . THR A 1 119 ? -6.454 6.762 4.538 1.00 97.50 119 THR A N 1
ATOM 935 C CA . THR A 1 119 ? -7.026 7.278 3.282 1.00 97.50 119 THR A CA 1
ATOM 936 C C . THR A 1 119 ? -6.043 7.136 2.118 1.00 97.50 119 THR A C 1
ATOM 938 O O . THR A 1 119 ? -4.945 7.685 2.179 1.00 97.50 119 THR A O 1
ATOM 941 N N . GLY A 1 120 ? -6.462 6.449 1.053 1.00 97.19 120 GLY A N 1
ATOM 942 C CA . GLY A 1 120 ? -5.622 6.126 -0.106 1.00 97.19 120 GLY A CA 1
ATOM 943 C C . GLY A 1 120 ? -4.929 4.762 -0.010 1.00 97.19 120 GLY A C 1
ATOM 944 O O . GLY A 1 120 ? -4.378 4.295 -1.001 1.00 97.19 120 GLY A O 1
ATOM 945 N N . GLU A 1 121 ? -4.991 4.108 1.150 1.00 98.00 121 GLU A N 1
ATOM 946 C CA . GLU A 1 121 ? -4.373 2.809 1.438 1.00 98.00 121 GLU A CA 1
ATOM 947 C C . GLU A 1 121 ? -5.434 1.735 1.765 1.00 98.00 121 GLU A C 1
ATOM 949 O O . GLU A 1 121 ? -5.109 0.642 2.214 1.00 98.00 121 GLU A O 1
ATOM 954 N N . GLU A 1 122 ? -6.728 1.995 1.545 1.00 98.44 122 GLU A N 1
ATOM 955 C CA . GLU A 1 122 ? -7.791 1.063 1.953 1.00 98.44 122 GLU A CA 1
ATOM 956 C C . GLU A 1 122 ? -7.686 -0.288 1.227 1.00 98.44 122 GLU A C 1
ATOM 958 O O . GLU A 1 122 ? -7.878 -1.345 1.827 1.00 98.44 122 GLU A O 1
ATOM 963 N N . ALA A 1 123 ? -7.322 -0.262 -0.057 1.00 97.88 123 ALA A N 1
ATOM 964 C CA . ALA A 1 123 ? -7.186 -1.463 -0.876 1.00 97.88 123 ALA A CA 1
ATOM 965 C C . ALA A 1 123 ? -6.072 -2.398 -0.388 1.00 97.88 123 ALA A C 1
ATOM 967 O O . ALA A 1 123 ? -6.217 -3.613 -0.498 1.00 97.88 123 ALA A O 1
ATOM 968 N N . THR A 1 124 ? -4.975 -1.858 0.158 1.00 97.19 124 THR A N 1
ATOM 969 C CA . THR A 1 124 ? -3.803 -2.662 0.549 1.00 97.19 124 THR A CA 1
ATOM 970 C C . THR A 1 124 ? -4.112 -3.567 1.738 1.00 97.19 124 THR A C 1
ATOM 972 O O . THR A 1 124 ? -3.613 -4.685 1.808 1.00 97.19 124 THR A O 1
ATOM 975 N N . SER A 1 125 ? -4.975 -3.109 2.647 1.00 97.00 125 SER A N 1
ATOM 976 C CA . SER A 1 125 ? -5.421 -3.875 3.813 1.00 97.00 125 SER A CA 1
ATOM 977 C C . SER A 1 125 ? -6.585 -4.808 3.478 1.00 97.00 125 SER A C 1
ATOM 979 O O . SER A 1 125 ? -6.507 -5.999 3.767 1.00 97.00 125 SER A O 1
ATOM 981 N N . VAL A 1 126 ? -7.620 -4.306 2.794 1.00 98.06 126 VAL A N 1
ATOM 982 C CA . VAL A 1 126 ? -8.804 -5.102 2.427 1.00 98.06 126 VAL A CA 1
ATOM 983 C C . VAL A 1 126 ? -8.440 -6.264 1.504 1.00 98.06 126 VAL A C 1
ATOM 985 O O . VAL A 1 126 ? -8.878 -7.388 1.736 1.00 98.06 126 VAL A O 1
ATOM 988 N N . ALA A 1 127 ? -7.640 -6.022 0.459 1.00 96.69 127 ALA A N 1
ATOM 989 C CA . ALA A 1 127 ? -7.288 -7.075 -0.490 1.00 96.69 127 ALA A CA 1
ATOM 990 C C . ALA A 1 127 ? -6.414 -8.157 0.154 1.00 96.69 127 ALA A C 1
ATOM 992 O O . ALA A 1 127 ? -6.635 -9.335 -0.108 1.00 96.69 127 ALA A O 1
ATOM 993 N N . ALA A 1 128 ? -5.475 -7.767 1.023 1.00 96.06 128 ALA A N 1
ATOM 994 C CA . ALA A 1 128 ? -4.664 -8.719 1.774 1.00 96.06 128 ALA A CA 1
ATOM 995 C C . ALA A 1 128 ? -5.534 -9.577 2.705 1.00 96.06 128 ALA A C 1
ATOM 997 O O . ALA A 1 128 ? -5.434 -10.795 2.660 1.00 96.06 128 ALA A O 1
ATOM 998 N N . GLY A 1 129 ? -6.437 -8.964 3.480 1.00 96.62 129 GLY A N 1
ATOM 999 C CA . GLY A 1 129 ? -7.344 -9.703 4.364 1.00 96.62 129 GLY A CA 1
ATOM 1000 C C . GLY A 1 129 ? -8.271 -10.663 3.611 1.00 96.62 129 GLY A C 1
ATOM 1001 O O . GLY A 1 129 ? -8.484 -11.783 4.053 1.00 96.62 129 GLY A O 1
ATOM 1002 N N . MET A 1 130 ? -8.778 -10.263 2.440 1.00 96.44 130 MET A N 1
ATOM 1003 C CA . MET A 1 130 ? -9.654 -11.113 1.622 1.00 96.44 130 MET A CA 1
ATOM 1004 C C . MET A 1 130 ? -8.925 -12.230 0.862 1.00 96.44 130 MET A C 1
ATOM 1006 O O . MET A 1 130 ? -9.585 -13.137 0.361 1.00 96.44 130 MET A O 1
ATOM 1010 N N . ALA A 1 131 ? -7.598 -12.164 0.748 1.00 96.50 131 ALA A N 1
ATOM 1011 C CA . ALA A 1 131 ? -6.786 -13.208 0.124 1.00 96.50 131 ALA A CA 1
ATOM 1012 C C . ALA A 1 131 ? -6.338 -14.301 1.112 1.00 96.50 131 ALA A C 1
ATOM 1014 O O . ALA A 1 131 ? -5.816 -15.325 0.676 1.00 96.50 131 ALA A O 1
ATOM 1015 N N . LEU A 1 132 ? -6.517 -14.079 2.417 1.00 97.38 132 LEU A N 1
ATOM 1016 C CA . LEU A 1 132 ? -6.111 -14.988 3.488 1.00 97.38 132 LEU A CA 1
ATOM 1017 C C . LEU A 1 132 ? -7.272 -15.877 3.955 1.00 97.38 132 LEU A C 1
ATOM 1019 O O . LEU A 1 132 ? -8.447 -15.552 3.762 1.00 97.38 132 LEU A O 1
ATOM 1023 N N . ALA A 1 133 ? -6.939 -16.992 4.604 1.00 97.38 133 ALA A N 1
ATOM 1024 C CA . ALA A 1 133 ? -7.905 -17.761 5.374 1.00 97.38 133 ALA A CA 1
ATOM 1025 C C . ALA A 1 133 ? -8.253 -17.028 6.681 1.00 97.38 133 ALA A C 1
ATOM 1027 O O . ALA A 1 133 ? -7.491 -16.210 7.194 1.00 97.38 133 ALA A O 1
ATOM 1028 N N . SER A 1 134 ? -9.424 -17.320 7.251 1.00 94.81 134 SER A N 1
ATOM 1029 C CA . SER A 1 134 ? -9.911 -16.626 8.454 1.00 94.81 134 SER A CA 1
ATOM 1030 C C . SER A 1 134 ? -9.074 -16.879 9.713 1.00 94.81 134 SER A C 1
ATOM 1032 O O . SER A 1 134 ? -9.198 -16.142 10.688 1.00 94.81 134 SER A O 1
ATOM 1034 N N . ASP A 1 135 ? -8.287 -17.951 9.722 1.00 97.00 135 ASP A N 1
ATOM 1035 C CA . ASP A 1 135 ? -7.398 -18.366 10.806 1.00 97.00 135 ASP A CA 1
ATOM 1036 C C . ASP A 1 135 ? -5.928 -17.981 10.570 1.00 97.00 135 ASP A C 1
ATOM 1038 O O . ASP A 1 135 ? -5.088 -18.217 11.444 1.00 97.00 135 ASP A O 1
ATOM 1042 N N . ASP A 1 136 ? -5.618 -17.326 9.448 1.00 98.06 136 ASP A N 1
ATOM 1043 C CA . ASP A 1 136 ? -4.284 -16.797 9.190 1.00 98.06 136 ASP A CA 1
ATOM 1044 C C . ASP A 1 136 ? -4.005 -15.573 10.070 1.00 98.06 136 ASP A C 1
ATOM 1046 O O . ASP A 1 136 ? -4.722 -14.568 10.069 1.00 98.06 136 ASP A O 1
ATOM 1050 N N . MET A 1 137 ? -2.909 -15.636 10.826 1.00 97.25 137 MET A N 1
ATOM 1051 C CA . MET A 1 137 ? -2.476 -14.525 11.666 1.00 97.25 137 MET A CA 1
ATOM 1052 C C . MET A 1 137 ? -1.897 -13.390 10.816 1.00 97.25 137 MET A C 1
ATOM 1054 O O . MET A 1 137 ? -0.938 -13.578 10.067 1.00 97.25 137 MET A O 1
ATOM 1058 N N . VAL A 1 138 ? -2.401 -12.176 11.030 1.00 97.06 138 VAL A N 1
ATOM 1059 C CA . VAL A 1 138 ? -1.855 -10.945 10.449 1.00 97.06 138 VAL A CA 1
ATOM 1060 C C . VAL A 1 138 ? -1.120 -10.159 11.534 1.00 97.06 138 VAL A C 1
ATOM 1062 O O . VAL A 1 138 ? -1.619 -10.001 12.646 1.00 97.06 138 VAL A O 1
ATOM 1065 N N . PHE A 1 139 ? 0.045 -9.604 11.197 1.00 97.06 139 PHE A N 1
ATOM 1066 C CA . PHE A 1 139 ? 0.790 -8.661 12.036 1.00 97.06 139 PHE A CA 1
ATOM 1067 C C . PHE A 1 139 ? 0.649 -7.227 11.484 1.00 97.06 139 PHE A C 1
ATOM 1069 O O . PHE A 1 139 ? 1.543 -6.759 10.774 1.00 97.06 139 PHE A O 1
ATOM 1076 N N . PRO A 1 140 ? -0.479 -6.532 11.736 1.00 96.06 140 PRO A N 1
ATOM 1077 C CA . PRO A 1 140 ? -0.757 -5.238 11.127 1.00 96.06 140 PRO A CA 1
ATOM 1078 C C . PRO A 1 140 ? -0.028 -4.078 11.817 1.00 96.06 140 PRO A C 1
ATOM 1080 O O . PRO A 1 140 ? 0.301 -4.110 13.003 1.00 96.06 140 PRO A O 1
ATOM 1083 N N . SER A 1 141 ? 0.134 -2.989 11.074 1.00 95.12 141 SER A N 1
ATOM 1084 C CA . SER A 1 141 ? 0.388 -1.650 11.603 1.00 95.12 141 SER A CA 1
ATOM 1085 C C . SER A 1 141 ? -0.924 -0.918 11.926 1.00 95.12 141 SER A C 1
ATOM 1087 O O . SER A 1 141 ? -2.028 -1.403 11.681 1.00 95.12 141 SER A O 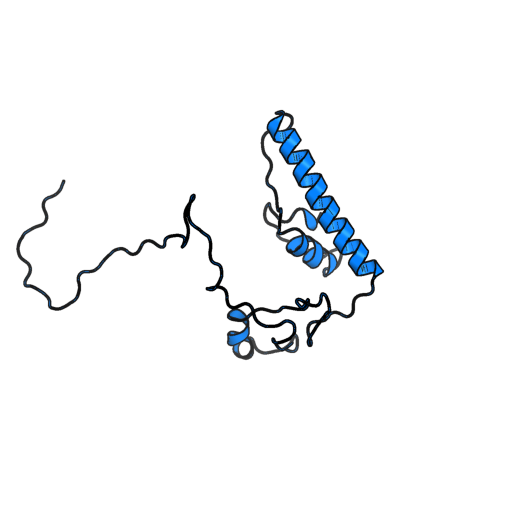1
ATOM 1089 N N . TYR A 1 142 ? -0.816 0.315 12.418 1.00 96.00 142 TYR A N 1
ATOM 1090 C CA . TYR A 1 142 ? -1.958 1.171 12.758 1.00 96.00 142 TYR A CA 1
ATOM 1091 C C . TYR A 1 142 ? -2.738 1.740 11.550 1.00 96.00 142 TYR A C 1
ATOM 1093 O O . TYR A 1 142 ? -3.659 2.527 11.761 1.00 96.00 142 TYR A O 1
ATOM 1101 N N . ARG A 1 143 ? -2.364 1.401 10.305 1.00 96.62 143 ARG A N 1
ATOM 1102 C CA . ARG A 1 143 ? -3.054 1.825 9.063 1.00 96.62 143 ARG A CA 1
ATOM 1103 C C . ARG A 1 143 ? -3.785 0.693 8.340 1.00 96.62 143 ARG A C 1
ATOM 1105 O O . ARG A 1 143 ? -4.231 0.870 7.212 1.00 96.62 143 ARG A O 1
ATOM 1112 N N . GLN A 1 144 ? -3.880 -0.482 8.956 1.00 96.81 144 GLN A N 1
ATOM 1113 C CA . GLN A 1 144 ? -4.453 -1.673 8.325 1.00 96.81 144 GLN A CA 1
ATOM 1114 C C . GLN A 1 144 ? -5.804 -2.066 8.929 1.00 96.81 144 GLN A C 1
ATOM 1116 O O . GLN A 1 144 ? -6.154 -3.240 8.978 1.00 96.81 144 GLN A O 1
ATOM 1121 N N . GLN A 1 145 ? -6.595 -1.076 9.350 1.00 95.94 145 GLN A N 1
ATOM 1122 C CA . GLN A 1 145 ? -7.947 -1.286 9.874 1.00 95.94 145 GLN A CA 1
ATOM 1123 C C . GLN A 1 145 ? -8.901 -1.963 8.878 1.00 95.94 145 GLN A C 1
ATOM 1125 O O . GLN A 1 145 ? -9.909 -2.499 9.310 1.00 95.94 145 GLN A O 1
ATOM 1130 N N . GLY A 1 146 ? -8.593 -1.982 7.575 1.00 95.38 146 GLY A N 1
ATOM 1131 C CA . GLY A 1 146 ? -9.383 -2.706 6.572 1.00 95.38 146 GLY A CA 1
ATOM 1132 C C . GLY A 1 146 ? -9.264 -4.232 6.613 1.00 95.38 146 GLY A C 1
ATOM 1133 O O . GLY A 1 146 ? -9.936 -4.893 5.828 1.00 95.38 146 GLY A O 1
ATOM 1134 N N . ILE A 1 147 ? -8.419 -4.782 7.491 1.00 95.81 147 ILE A N 1
ATOM 1135 C CA . ILE A 1 147 ? -8.340 -6.227 7.771 1.00 95.81 147 ILE A CA 1
ATOM 1136 C C . ILE A 1 147 ? -9.410 -6.658 8.794 1.00 95.81 147 ILE A C 1
ATOM 1138 O O . ILE A 1 147 ? -9.763 -7.833 8.837 1.00 95.81 147 ILE A O 1
ATOM 1142 N N . LEU A 1 148 ? -9.905 -5.722 9.615 1.00 90.50 148 LEU A N 1
ATOM 1143 C CA . LEU A 1 148 ? -10.859 -5.958 10.708 1.00 90.50 148 LEU A CA 1
ATOM 1144 C C . LEU A 1 148 ? -12.311 -5.877 10.218 1.00 90.50 148 LEU A C 1
ATOM 1146 O O . LEU A 1 148 ? -13.139 -6.640 10.763 1.00 90.50 148 LEU A O 1
#

Sequence (148 aa):
MADRPEGAASSNKPALALHVPEPKYRPGDAVDYSHLNIPEAGKQARPDETVEPKEIASFAYDLIRVLGDDNRAHGPWDPKLDADTLRTMLRNMAMVRAFDERMFRGQRQGKTSFYMKCTGEEATSVAAGMALASDDMVFPSYRQQGIL